Protein AF-A0A6A4DH37-F1 (afdb_monomer_lite)

pLDDT: mean 75.36, std 20.68, range [37.38, 98.0]

InterPro domains:
  IPR000742 EGF-like domain [PS00022] (50-61)
  IPR000742 EGF-like domain [PS00022] (101-112)
  IPR000742 EGF-like domain [PS01186] (50-61)
  IPR000742 EGF-like domain [PS01186] (101-112)
  IPR000742 EGF-like domain [PS50026] (30-62)
  IPR000742 EGF-like domain [PS50026] (79-113)
  IPR000742 EGF-like domain [SM00181] (33-62)
  IPR000742 EGF-like domain [SM00181] (65-113)
  IPR051216 Teneurin [PTHR11219] (34-123)

Foldseek 3Di:
DDDDDDDDDPPDPPVVVVVVVVVVPPDPPPQQDADCNLVVQFDQDSNNATDHDPQFDDRSRQFGAADWAWAPQDDDPDDPCGTDIDRLSVAFDADGRVNATDGHPQFDDRSSRDGPDDPDPPDDDDDDVVDPDPD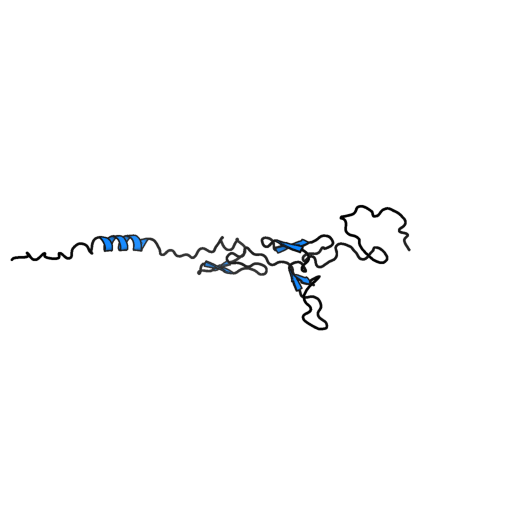DDDDDDD

Radius of gyration: 33.8 Å; chains: 1; bounding box: 116×51×61 Å

Sequence (142 aa):
MGFPSVCTSRSLYHATALWLLWSGLLQVTLGYTCPNYCSSRGLCLTQGLCTCPNGWSGPDCSIASCPLGEAWADQVIGTDDGHNLAPCSNRGVCELDTGTCTCDSGFTGAACERSAFSIICWDQVCVNPVQLNCLRLWCVSQ

Organism: NCBI:txid129364

Structure (mmCIF, N/CA/C/O backbone):
data_AF-A0A6A4DH37-F1
#
_entry.id   AF-A0A6A4DH37-F1
#
loop_
_atom_site.group_PDB
_atom_site.id
_atom_site.type_symbol
_atom_site.label_atom_id
_atom_site.label_alt_id
_atom_site.label_comp_id
_atom_site.label_asym_id
_atom_site.label_entity_id
_atom_site.label_seq_id
_atom_site.pdbx_PDB_ins_code
_atom_site.Cartn_x
_atom_site.Cartn_y
_atom_site.Cartn_z
_atom_site.occupancy
_atom_site.B_iso_or_equiv
_atom_site.auth_seq_id
_atom_site.auth_comp_id
_atom_site.auth_asym_id
_atom_site.auth_atom_id
_atom_site.pdbx_PDB_model_num
ATOM 1 N N . MET A 1 1 ? -81.184 31.561 15.967 1.00 40.84 1 MET A N 1
ATOM 2 C CA . MET A 1 1 ? -79.847 32.077 16.325 1.00 40.84 1 MET A CA 1
ATOM 3 C C . MET A 1 1 ? -79.482 31.464 17.664 1.00 40.84 1 MET A C 1
ATOM 5 O O . MET A 1 1 ? -80.126 31.785 18.649 1.00 40.84 1 MET A O 1
ATOM 9 N N . GLY A 1 2 ? -78.561 30.506 17.680 1.00 42.22 2 GLY A N 1
ATOM 10 C CA . GLY A 1 2 ? -78.176 29.785 18.891 1.00 42.22 2 GLY A CA 1
ATOM 11 C C . GLY A 1 2 ? -77.197 28.676 18.534 1.00 42.22 2 GLY A C 1
ATOM 12 O O . GLY A 1 2 ? -77.614 27.616 18.081 1.00 42.22 2 GLY A O 1
ATOM 13 N N . PHE A 1 3 ? -75.903 28.954 18.672 1.00 44.16 3 PHE A N 1
ATOM 14 C CA . PHE A 1 3 ? -74.855 27.937 18.622 1.00 44.16 3 PHE A CA 1
ATOM 15 C C . PHE A 1 3 ? -74.674 27.371 20.037 1.00 44.16 3 PHE A C 1
ATOM 17 O O . PHE A 1 3 ? -74.502 28.171 20.960 1.00 44.16 3 PHE A O 1
ATOM 24 N N . PRO A 1 4 ? -74.698 26.042 20.250 1.00 46.47 4 PRO A N 1
ATOM 25 C CA . PRO A 1 4 ? -74.289 25.475 21.521 1.00 46.47 4 PRO A CA 1
ATOM 26 C C . PRO A 1 4 ? -72.759 25.408 21.597 1.00 46.47 4 PRO A C 1
ATOM 28 O O . PRO A 1 4 ? -72.069 24.994 20.665 1.00 46.47 4 PRO A O 1
ATOM 31 N N . SER A 1 5 ? -72.249 25.835 22.743 1.00 55.72 5 SER A N 1
ATOM 32 C CA . SER A 1 5 ? -70.864 25.756 23.187 1.00 55.72 5 SER A CA 1
ATOM 33 C C . SER A 1 5 ? -70.424 24.294 23.298 1.00 55.72 5 SER A C 1
ATOM 35 O O . SER A 1 5 ? -71.022 23.528 24.053 1.00 55.72 5 SER A O 1
ATOM 37 N N . VAL A 1 6 ? -69.353 23.903 22.603 1.00 57.19 6 VAL A N 1
ATOM 38 C CA . VAL A 1 6 ? -68.712 22.596 22.816 1.00 57.19 6 VAL A CA 1
ATOM 39 C C . VAL A 1 6 ? -67.611 22.755 23.864 1.00 57.19 6 VAL A C 1
ATOM 41 O O . VAL A 1 6 ? -66.620 23.451 23.643 1.00 57.19 6 VAL A O 1
ATOM 44 N N . CYS A 1 7 ? -67.798 22.117 25.021 1.00 51.81 7 CYS A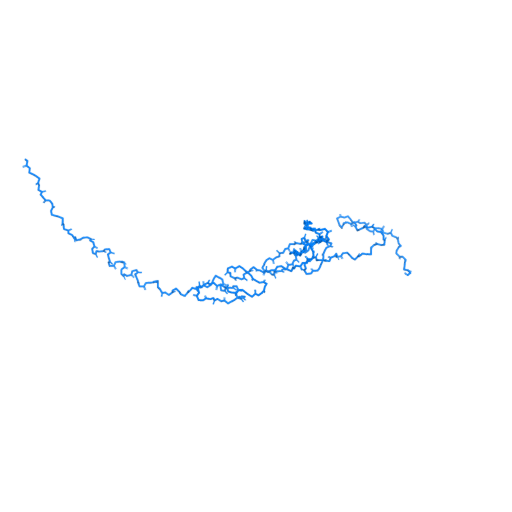 N 1
ATOM 45 C CA . CYS A 1 7 ? -66.780 21.951 26.055 1.00 51.81 7 CYS A CA 1
ATOM 46 C C . CYS A 1 7 ? -65.607 21.115 25.519 1.00 51.81 7 CYS A C 1
ATOM 48 O O . CYS A 1 7 ? -65.783 19.953 25.156 1.00 51.81 7 CYS A O 1
ATOM 50 N N . THR A 1 8 ? -64.397 21.673 25.508 1.00 55.31 8 THR A N 1
ATOM 51 C CA . THR A 1 8 ? -63.168 20.935 25.191 1.00 55.31 8 THR A CA 1
ATOM 52 C C . THR A 1 8 ? -62.686 20.162 26.422 1.00 55.31 8 THR A C 1
ATOM 54 O O . THR A 1 8 ? -62.148 20.726 27.374 1.00 55.31 8 THR A O 1
ATOM 57 N N . SER A 1 9 ? -62.880 18.840 26.424 1.00 52.38 9 SER A N 1
ATOM 58 C CA . SER A 1 9 ? -62.326 17.948 27.445 1.00 52.38 9 SER A CA 1
ATOM 59 C C . SER A 1 9 ? -60.856 17.630 27.126 1.00 52.38 9 SER A C 1
ATOM 61 O O . SER A 1 9 ? -60.507 17.070 26.089 1.00 52.38 9 SER A O 1
ATOM 63 N N . ARG A 1 10 ? -59.956 18.026 28.035 1.00 55.94 10 ARG A N 1
ATOM 64 C CA . ARG A 1 10 ? -58.491 17.850 27.965 1.00 55.94 10 ARG A CA 1
ATOM 65 C C . ARG A 1 10 ? -58.049 16.399 28.225 1.00 55.94 10 ARG A C 1
ATOM 67 O O . ARG A 1 10 ? -57.225 16.163 29.103 1.00 55.94 10 ARG A O 1
ATOM 74 N N . SER A 1 11 ? -58.595 15.415 27.512 1.00 56.47 11 SER A N 1
ATOM 75 C CA . SER A 1 11 ? -58.411 14.005 27.896 1.00 56.47 11 SER A CA 1
ATOM 76 C C . SER A 1 11 ? -57.974 13.063 26.775 1.00 56.47 11 SER A C 1
ATOM 78 O O . SER A 1 11 ? -58.399 11.913 26.750 1.00 56.47 11 SER A O 1
ATOM 80 N N . LEU A 1 12 ? -57.096 13.508 25.870 1.00 52.53 12 LEU A N 1
ATOM 81 C CA . LEU A 1 12 ? -56.407 12.600 24.934 1.00 52.53 12 LEU A CA 1
ATOM 82 C C . LEU A 1 12 ? -54.871 12.713 24.954 1.00 52.53 12 LEU A C 1
ATOM 84 O O . LEU A 1 12 ? -54.194 11.904 24.331 1.00 52.53 12 LEU A O 1
ATOM 88 N N . TYR A 1 13 ? -54.293 13.636 25.732 1.00 51.06 13 TYR A N 1
ATOM 89 C CA . TYR A 1 13 ? -52.834 13.830 25.800 1.00 51.06 13 TYR A CA 1
ATOM 90 C C . TYR A 1 13 ? -52.092 12.837 26.717 1.00 51.06 13 TYR A C 1
ATOM 92 O O . TYR A 1 13 ? -50.868 12.785 26.690 1.00 51.06 13 TYR A O 1
ATOM 100 N N . HIS A 1 14 ? -52.796 12.035 27.525 1.00 48.66 14 HIS A N 1
ATOM 101 C CA . HIS A 1 14 ? -52.161 11.112 28.483 1.00 48.66 14 HIS A CA 1
ATOM 102 C C . HIS A 1 14 ? -51.953 9.689 27.947 1.00 48.66 14 HIS A C 1
ATOM 104 O O . HIS A 1 14 ? -51.183 8.927 28.526 1.00 48.66 14 HIS A O 1
ATOM 110 N N . ALA A 1 15 ? -52.589 9.330 26.828 1.00 54.72 15 ALA A N 1
ATOM 111 C CA . ALA A 1 15 ? -52.487 7.983 26.270 1.00 54.72 15 ALA A CA 1
ATOM 112 C C . ALA A 1 15 ? -51.268 7.783 25.357 1.00 54.72 15 ALA A C 1
ATOM 114 O O . ALA A 1 15 ? -50.937 6.641 25.081 1.00 54.72 15 ALA A O 1
ATOM 115 N N . THR A 1 16 ? -50.581 8.843 24.914 1.00 56.91 16 THR A N 1
ATOM 116 C CA . THR A 1 16 ? -49.338 8.759 24.116 1.00 56.91 16 THR A CA 1
ATOM 117 C C . THR A 1 16 ? -48.074 8.904 24.970 1.00 56.91 16 THR A C 1
ATOM 119 O O . THR A 1 16 ? -47.020 8.397 24.601 1.00 56.91 16 THR A O 1
ATOM 122 N N . ALA A 1 17 ? -48.178 9.529 26.148 1.00 54.56 17 ALA A N 1
ATOM 123 C CA . ALA A 1 17 ? -47.055 9.747 27.061 1.00 54.56 17 ALA A CA 1
ATOM 124 C C . ALA A 1 17 ? -46.558 8.457 27.742 1.00 54.56 17 ALA A C 1
ATOM 126 O O . ALA A 1 17 ? -45.380 8.348 28.065 1.00 54.56 17 ALA A O 1
ATOM 127 N N . LEU A 1 18 ? -47.425 7.454 27.920 1.00 59.00 18 LEU A N 1
ATOM 128 C CA . LEU A 1 18 ? -47.056 6.167 28.528 1.00 59.00 18 LEU A CA 1
ATOM 129 C C . LEU A 1 18 ? -46.335 5.218 27.551 1.00 59.00 18 LEU A C 1
ATOM 131 O O . LEU A 1 18 ? -45.549 4.383 27.990 1.00 59.00 18 LEU A O 1
ATOM 135 N N . TRP A 1 19 ? -46.522 5.381 26.235 1.00 55.75 19 TRP A N 1
ATOM 136 C CA . TRP A 1 19 ? -45.762 4.637 25.215 1.00 55.75 19 TRP A CA 1
ATOM 137 C C . TRP A 1 19 ? -44.310 5.116 25.128 1.00 55.75 19 TRP A C 1
ATOM 139 O O . TRP A 1 19 ? -43.409 4.303 24.940 1.00 55.75 19 TRP A O 1
ATOM 149 N N . LEU A 1 20 ? -44.081 6.417 25.351 1.00 57.81 20 LEU A N 1
ATOM 150 C CA . LEU A 1 20 ? -42.744 7.018 25.394 1.00 57.81 20 LEU A CA 1
ATOM 151 C C . LEU A 1 20 ? -41.933 6.584 26.627 1.00 57.81 20 LEU A C 1
ATOM 153 O O . LEU A 1 20 ? -40.705 6.545 26.580 1.00 57.81 20 LEU A O 1
ATOM 157 N N . LEU A 1 21 ? -42.613 6.221 27.719 1.00 59.66 21 LEU A N 1
ATOM 158 C CA . LEU A 1 21 ? -41.984 5.741 28.953 1.00 59.66 21 LEU A CA 1
ATOM 159 C C . LEU A 1 21 ? -41.628 4.244 28.904 1.00 59.66 21 LEU A C 1
ATOM 161 O O . LEU A 1 21 ? -40.682 3.836 29.571 1.00 59.66 21 LEU A O 1
ATOM 165 N N . TRP A 1 22 ? -42.301 3.435 28.072 1.00 56.56 22 TRP A N 1
ATOM 166 C CA . TRP A 1 22 ? -41.880 2.051 27.794 1.00 56.56 22 TRP A CA 1
ATOM 167 C C . TRP A 1 22 ? -40.737 2.009 26.765 1.00 56.56 22 TRP A C 1
ATOM 169 O O . TRP A 1 22 ? -39.781 1.252 26.933 1.00 56.56 22 TRP A O 1
ATOM 179 N N . SER A 1 23 ? -40.756 2.871 25.739 1.00 60.34 23 SER A N 1
ATOM 180 C CA . SER A 1 23 ? -39.640 2.983 24.781 1.00 60.34 23 SER A CA 1
ATOM 181 C C . SER A 1 23 ? -38.356 3.564 25.391 1.00 60.34 23 SER A C 1
ATOM 183 O O . SER A 1 23 ? -37.284 3.410 24.813 1.00 60.34 23 SER A O 1
ATOM 185 N N . GLY A 1 24 ? -38.443 4.209 26.560 1.00 55.81 24 GLY A N 1
ATOM 186 C CA . GLY A 1 24 ? -37.303 4.802 27.269 1.00 55.81 24 GLY A CA 1
ATOM 187 C C . GLY A 1 24 ? -36.416 3.812 28.036 1.00 55.81 24 GLY A C 1
ATOM 188 O O . GLY A 1 24 ? -35.374 4.214 28.544 1.00 55.81 24 GLY A O 1
ATOM 189 N N . LEU A 1 25 ? -36.796 2.532 28.119 1.00 62.03 25 LEU A N 1
ATOM 190 C CA . LEU A 1 25 ? -36.051 1.497 28.852 1.00 62.03 25 LEU A CA 1
ATOM 191 C C . LEU A 1 25 ? -35.178 0.592 27.961 1.00 62.03 25 LEU A C 1
ATOM 193 O O . LEU A 1 25 ? -34.487 -0.268 28.500 1.00 62.03 25 LEU A O 1
ATOM 197 N N . LEU A 1 26 ? -35.169 0.767 26.627 1.00 61.34 26 LEU A N 1
ATOM 198 C CA . LEU A 1 26 ? -34.486 -0.173 25.717 1.00 61.34 26 LEU A CA 1
ATOM 199 C C . LEU A 1 26 ? -33.144 0.287 25.113 1.00 61.34 26 LEU A C 1
ATOM 201 O O . LEU A 1 26 ? -32.494 -0.532 24.477 1.00 61.34 26 LEU A O 1
ATOM 205 N N . GLN A 1 27 ? -32.648 1.517 25.275 1.00 61.44 27 GLN A N 1
ATOM 206 C CA . GLN A 1 27 ? -31.421 1.895 24.540 1.00 61.44 27 GLN A CA 1
ATOM 207 C C . GLN A 1 27 ? -30.408 2.730 25.320 1.00 61.44 27 GLN A C 1
ATOM 209 O O . GLN A 1 27 ? -30.076 3.828 24.898 1.00 61.44 27 GLN A O 1
ATOM 214 N N . VAL A 1 28 ? -29.827 2.198 26.402 1.00 56.69 28 VAL A N 1
ATOM 215 C CA . VAL A 1 28 ? -28.498 2.678 26.839 1.00 56.69 28 VAL A CA 1
ATOM 216 C C . VAL A 1 28 ? -27.615 1.530 27.337 1.00 56.69 28 VAL A C 1
ATOM 218 O O . VAL A 1 28 ? -27.146 1.507 28.468 1.00 56.69 28 VAL A O 1
ATOM 221 N N . THR A 1 29 ? -27.326 0.580 26.456 1.00 58.78 29 THR A N 1
ATOM 222 C CA . THR A 1 29 ? -26.025 -0.103 26.480 1.00 58.78 29 THR A CA 1
ATOM 223 C C . THR A 1 29 ? -25.296 0.264 25.197 1.00 58.78 29 THR A C 1
ATOM 225 O O . THR A 1 29 ? -25.073 -0.580 24.335 1.00 58.78 29 THR A O 1
ATOM 228 N N . LEU A 1 30 ? -24.961 1.545 25.022 1.00 60.41 30 LEU A N 1
ATOM 229 C CA . LEU A 1 30 ? -24.063 1.962 23.944 1.00 60.41 30 LEU A CA 1
ATOM 230 C C . LEU A 1 30 ? -22.625 1.617 24.350 1.00 60.41 30 LEU A C 1
ATOM 232 O O . LEU A 1 30 ? -21.785 2.487 24.560 1.00 60.41 30 LEU A O 1
ATOM 236 N N . GLY A 1 31 ? -22.352 0.322 24.515 1.00 61.66 31 GLY A N 1
ATOM 237 C CA . GLY A 1 31 ? -21.003 -0.172 24.308 1.00 61.66 31 GLY A CA 1
ATOM 238 C C . GLY A 1 31 ? -20.739 0.009 22.824 1.00 61.66 31 GLY A C 1
ATOM 239 O O . GLY A 1 31 ? -21.315 -0.711 22.013 1.00 61.66 31 GLY A O 1
ATOM 240 N N . TYR A 1 32 ? -19.969 1.031 22.464 1.00 76.88 32 TYR A N 1
ATOM 241 C CA . TYR A 1 32 ? -19.628 1.274 21.074 1.00 76.88 32 TYR A CA 1
ATOM 242 C C . TYR A 1 32 ? -18.869 0.053 20.544 1.00 76.88 32 TYR A C 1
ATOM 244 O O . TYR A 1 32 ? -17.753 -0.234 20.974 1.00 76.88 32 TYR A O 1
ATOM 252 N N . THR A 1 33 ? -19.493 -0.707 19.647 1.00 87.81 33 THR A N 1
ATOM 253 C CA . THR A 1 33 ? -18.840 -1.832 18.978 1.00 87.81 33 THR A CA 1
ATOM 254 C C . THR A 1 33 ? -17.977 -1.291 17.857 1.00 87.81 33 THR A C 1
ATOM 256 O O . THR A 1 33 ? -18.474 -0.554 17.004 1.00 87.81 33 THR A O 1
ATOM 259 N N . CYS A 1 34 ? -16.703 -1.669 17.830 1.00 93.00 34 CYS A N 1
ATOM 260 C CA . CYS A 1 34 ? -15.850 -1.282 16.720 1.00 93.00 34 CYS A CA 1
ATOM 261 C C . CYS A 1 34 ? -16.286 -1.957 15.415 1.00 93.00 34 CYS A C 1
ATOM 263 O O . CYS A 1 34 ? -16.665 -3.136 15.434 1.00 93.00 34 CYS A O 1
ATOM 265 N N . PRO A 1 35 ? -16.199 -1.242 14.280 1.00 93.94 35 PRO A N 1
ATOM 266 C CA . PRO A 1 35 ? -16.471 -1.821 12.971 1.00 93.94 35 PRO A CA 1
ATOM 267 C C . PRO A 1 35 ? -15.555 -3.030 12.752 1.00 93.94 35 PRO A C 1
ATOM 269 O O . PRO A 1 35 ? -14.358 -2.961 13.034 1.00 93.94 35 PRO A O 1
ATOM 272 N N . ASN A 1 36 ? -16.144 -4.159 12.344 1.00 94.38 36 ASN A N 1
ATOM 273 C CA . ASN A 1 36 ? -15.467 -5.444 12.116 1.00 94.38 36 ASN A CA 1
ATOM 274 C C . ASN A 1 36 ? -14.468 -5.859 13.213 1.00 94.38 36 ASN A C 1
ATOM 276 O O . ASN A 1 36 ? -13.484 -6.540 12.931 1.00 94.38 36 ASN A O 1
ATOM 280 N N . TYR A 1 37 ? -14.684 -5.433 14.464 1.00 94.25 37 TYR A N 1
ATOM 281 C CA . TYR A 1 37 ? -13.748 -5.665 15.569 1.00 94.25 37 TYR A CA 1
ATOM 282 C C . TYR A 1 37 ? -12.299 -5.254 15.236 1.00 94.25 37 TYR A C 1
ATOM 284 O O . TYR A 1 37 ? -11.348 -5.967 15.563 1.00 94.25 37 TYR A O 1
ATOM 292 N N . CYS A 1 38 ? -12.128 -4.119 14.548 1.00 95.25 38 CYS A N 1
ATOM 293 C CA . CYS A 1 38 ? -10.827 -3.629 14.078 1.00 95.25 38 CYS A CA 1
ATOM 294 C C . CYS A 1 38 ? -10.053 -4.665 13.249 1.00 95.25 38 CYS A C 1
ATOM 296 O O . CYS A 1 38 ? -8.824 -4.763 13.354 1.00 95.25 38 CYS A O 1
ATOM 298 N N . SER A 1 39 ? -10.789 -5.485 12.487 1.00 95.31 39 SER A N 1
ATOM 299 C CA . SER A 1 39 ? -10.286 -6.578 11.651 1.00 95.31 39 SER A CA 1
ATOM 300 C C . SER A 1 39 ? -9.366 -7.551 12.392 1.00 95.31 39 SER A C 1
ATOM 302 O O . SER A 1 39 ? -8.535 -8.208 11.774 1.00 95.31 39 SER A O 1
ATOM 304 N N . SER A 1 40 ? -9.471 -7.634 13.726 1.00 94.19 40 SER A N 1
ATOM 305 C CA . SER A 1 40 ? -8.527 -8.358 14.596 1.00 94.19 40 SER A CA 1
ATOM 306 C C . SER A 1 40 ? -7.055 -7.928 14.451 1.00 94.19 40 SER A C 1
ATOM 308 O O . SER A 1 40 ? -6.149 -8.682 14.801 1.00 94.19 40 SER A O 1
ATOM 310 N N . ARG A 1 41 ? -6.804 -6.720 13.935 1.00 93.19 41 ARG A N 1
ATOM 311 C CA . ARG A 1 41 ? -5.463 -6.145 13.734 1.00 93.19 41 ARG A CA 1
ATOM 312 C C . ARG A 1 41 ? -5.181 -4.986 14.689 1.00 93.19 41 ARG A C 1
ATOM 314 O O . ARG A 1 41 ? -4.027 -4.757 15.033 1.00 93.19 41 ARG A O 1
ATOM 321 N N . GLY A 1 42 ? -6.217 -4.255 1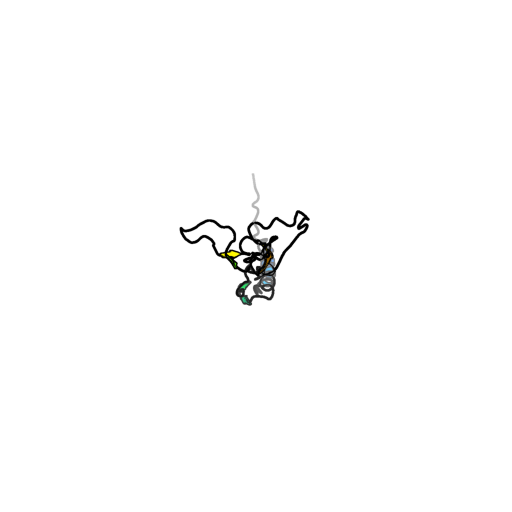5.103 1.00 94.50 42 GLY A N 1
ATOM 322 C CA . GLY A 1 42 ? -6.108 -3.072 15.960 1.00 94.50 42 GLY A CA 1
ATOM 323 C C . GLY A 1 42 ? -6.755 -3.217 17.337 1.00 94.50 42 GLY A C 1
ATOM 324 O O . GLY A 1 42 ? -7.348 -4.242 17.673 1.00 94.50 42 GLY A O 1
ATOM 325 N N . LEU A 1 43 ? -6.657 -2.149 18.130 1.00 94.88 43 LEU A N 1
ATOM 326 C CA . LEU A 1 43 ? -7.315 -2.037 19.433 1.00 94.88 43 LEU A CA 1
ATOM 327 C C . LEU A 1 43 ? -8.621 -1.251 19.305 1.00 94.88 43 LEU A C 1
ATOM 329 O O . LEU A 1 43 ? -8.638 -0.161 18.736 1.00 94.88 43 LEU A O 1
ATOM 333 N N . CYS A 1 44 ? -9.697 -1.791 19.877 1.00 94.38 44 CYS A N 1
ATOM 334 C CA . CYS A 1 44 ? -10.996 -1.128 19.925 1.00 94.38 44 CYS A CA 1
ATOM 335 C C . CYS A 1 44 ? -11.083 -0.179 21.128 1.00 94.38 44 CYS A C 1
ATOM 337 O O . CYS A 1 44 ? -10.976 -0.618 22.275 1.00 94.38 44 CYS A O 1
ATOM 339 N N . LEU A 1 45 ? -11.280 1.116 20.874 1.00 92.25 45 LEU A N 1
ATOM 340 C CA . LEU A 1 45 ? 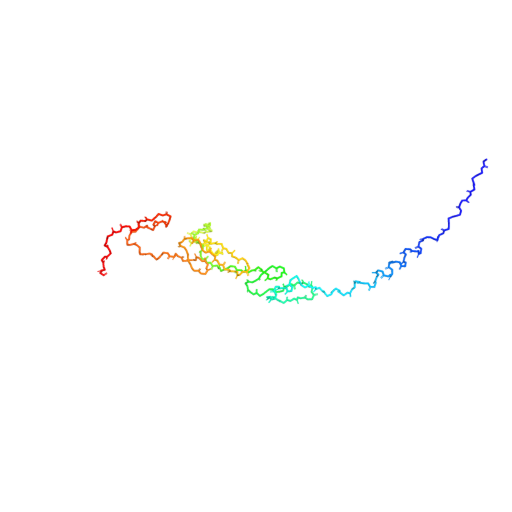-11.447 2.130 21.914 1.00 92.25 45 LEU A CA 1
ATOM 341 C C . LEU A 1 45 ? -12.903 2.217 22.388 1.00 92.25 45 LEU A C 1
ATOM 343 O O . LEU A 1 45 ? -13.841 1.853 21.682 1.00 92.25 45 LEU A O 1
ATOM 347 N N . THR A 1 46 ? -13.108 2.798 23.571 1.00 87.38 46 THR A N 1
ATOM 348 C CA . THR A 1 46 ? -14.430 2.951 24.211 1.00 87.38 46 THR A CA 1
ATOM 349 C C . THR A 1 46 ? -15.422 3.818 23.427 1.00 87.38 46 THR A C 1
ATOM 351 O O . THR A 1 46 ? -16.606 3.817 23.743 1.00 87.38 46 THR A O 1
ATOM 354 N N . GLN A 1 47 ? -14.955 4.539 22.405 1.00 88.50 47 GLN A N 1
ATOM 355 C CA . GLN A 1 47 ? -15.748 5.387 21.509 1.00 88.50 47 GLN A CA 1
ATOM 356 C C . GLN A 1 47 ? -16.151 4.674 20.201 1.00 88.50 47 GLN A C 1
ATOM 358 O O . GLN A 1 47 ? -16.752 5.298 19.333 1.00 88.50 47 GLN A O 1
ATOM 363 N N . GLY A 1 48 ? -15.800 3.392 20.025 1.00 89.69 48 GLY A N 1
ATOM 364 C CA . GLY A 1 48 ? -16.061 2.639 18.787 1.00 89.69 48 GLY A CA 1
ATOM 365 C C . GLY A 1 48 ? -15.073 2.925 17.659 1.00 89.69 48 GLY A C 1
ATOM 366 O O . GLY A 1 48 ? -15.344 2.585 16.511 1.00 89.69 48 GLY A O 1
ATOM 367 N N . LEU A 1 49 ? -13.944 3.558 17.982 1.00 93.81 49 LEU A N 1
ATOM 368 C CA . LEU A 1 49 ? -12.863 3.855 17.048 1.00 93.81 49 LEU A CA 1
ATOM 369 C C . LEU A 1 49 ? -11.745 2.816 17.178 1.00 93.81 49 LEU A C 1
ATOM 371 O O . LEU A 1 49 ? -11.404 2.403 18.289 1.00 93.81 49 LEU A O 1
ATOM 375 N N . CYS A 1 50 ? -11.152 2.434 16.051 1.00 96.25 50 CYS A N 1
ATOM 376 C CA . CYS A 1 50 ? -10.011 1.531 16.011 1.00 96.25 50 CYS A CA 1
ATOM 377 C C . CYS A 1 50 ? -8.684 2.292 16.001 1.00 96.25 50 CYS A C 1
ATOM 379 O O . CYS A 1 50 ? -8.469 3.179 15.176 1.00 96.25 50 CYS A O 1
ATOM 381 N N . THR A 1 51 ? -7.767 1.890 16.878 1.00 96.69 51 THR A N 1
ATOM 382 C CA . THR A 1 51 ? -6.354 2.270 16.789 1.00 96.69 51 THR A CA 1
ATOM 383 C C . THR A 1 51 ? -5.616 1.203 15.994 1.00 96.69 51 THR A C 1
ATOM 385 O O . THR A 1 51 ? -5.514 0.057 16.444 1.00 96.69 51 THR A O 1
ATOM 388 N N . CYS A 1 52 ? -5.104 1.573 14.821 1.00 97.38 52 CYS A N 1
ATOM 389 C CA . CYS A 1 52 ? -4.430 0.641 13.923 1.00 97.38 52 CYS A CA 1
ATOM 390 C C . CYS A 1 52 ? -2.925 0.541 14.201 1.00 97.38 52 CYS A C 1
ATOM 392 O O . CYS A 1 52 ? -2.297 1.544 14.550 1.00 97.38 52 CYS A O 1
ATOM 394 N N . PRO A 1 53 ? -2.333 -0.658 14.058 1.00 96.38 53 PRO A N 1
ATOM 395 C CA . PRO A 1 53 ? -0.887 -0.827 14.117 1.00 96.38 53 PRO A CA 1
ATOM 396 C C . PRO A 1 53 ? -0.206 -0.211 12.887 1.00 96.38 53 PRO A C 1
ATOM 398 O O . PRO A 1 53 ? -0.843 0.052 11.866 1.00 96.38 53 PRO A O 1
ATOM 401 N N . ASN A 1 54 ? 1.115 -0.029 12.967 1.00 95.75 54 ASN A N 1
ATOM 402 C CA . ASN A 1 54 ? 1.914 0.463 11.844 1.00 95.75 54 ASN A CA 1
ATOM 403 C C . ASN A 1 54 ? 1.682 -0.383 10.583 1.00 95.75 54 ASN A C 1
ATOM 405 O O . ASN A 1 54 ? 1.701 -1.613 10.639 1.00 95.75 54 ASN A O 1
ATOM 409 N N . GLY A 1 55 ? 1.485 0.293 9.451 1.00 95.00 55 GLY A N 1
ATOM 410 C CA . GLY A 1 55 ? 1.195 -0.352 8.172 1.00 95.00 55 GLY A CA 1
ATOM 411 C C . GLY A 1 55 ? -0.267 -0.762 7.977 1.00 95.00 55 GLY A C 1
ATOM 412 O O . GLY A 1 55 ? -0.562 -1.392 6.970 1.00 95.00 55 GLY A O 1
ATOM 413 N N . TRP A 1 56 ? -1.180 -0.407 8.889 1.00 97.00 56 TRP A N 1
ATOM 414 C CA . TRP A 1 56 ? -2.622 -0.639 8.753 1.00 97.00 56 TRP A CA 1
ATOM 415 C C . TRP A 1 56 ? -3.412 0.641 9.013 1.00 97.00 56 TRP A C 1
ATOM 417 O O . TRP A 1 56 ? -3.021 1.488 9.815 1.00 97.00 56 TRP A O 1
ATOM 427 N N . SER A 1 57 ? -4.538 0.785 8.327 1.00 96.38 57 SER A N 1
ATOM 428 C CA . SER A 1 57 ? -5.364 1.990 8.337 1.00 96.38 57 SER A CA 1
ATOM 429 C C . SER A 1 57 ? -6.824 1.670 7.996 1.00 96.38 57 SER A C 1
ATOM 431 O O . SER A 1 57 ? -7.196 0.512 7.796 1.00 96.38 57 SER A O 1
ATOM 433 N N . GLY A 1 58 ? -7.667 2.700 7.951 1.00 95.44 58 GLY A N 1
ATOM 434 C CA . GLY A 1 58 ? -9.109 2.561 7.759 1.00 95.44 58 GLY A CA 1
ATOM 435 C C . GLY A 1 58 ? -9.886 2.508 9.080 1.00 95.44 58 GLY A C 1
ATOM 436 O O . GLY A 1 58 ? -9.289 2.446 10.156 1.00 95.44 58 GLY A O 1
ATOM 437 N N . PRO A 1 59 ? -11.227 2.554 9.015 1.00 95.19 59 PRO A N 1
ATOM 438 C CA . PRO A 1 59 ? -12.089 2.620 10.198 1.00 95.19 59 PRO A CA 1
ATOM 439 C C . PRO A 1 59 ? -11.991 1.373 11.085 1.00 95.19 59 PRO A C 1
ATOM 441 O O . PRO A 1 59 ? -12.236 1.454 12.285 1.00 95.19 59 PRO A O 1
ATOM 444 N N . ASP A 1 60 ? -11.622 0.240 10.495 1.00 96.31 60 ASP A N 1
ATOM 445 C CA . ASP A 1 60 ? -11.490 -1.069 11.122 1.00 96.31 60 ASP A CA 1
ATOM 446 C C . ASP A 1 60 ? -10.107 -1.699 10.895 1.00 96.31 60 ASP A C 1
ATOM 448 O O . ASP A 1 60 ? -9.961 -2.910 11.037 1.00 96.31 60 ASP A O 1
ATOM 452 N N . CYS A 1 61 ? -9.089 -0.915 10.531 1.00 96.88 61 CYS A N 1
ATOM 453 C CA . CYS A 1 61 ? -7.732 -1.410 10.273 1.00 96.88 61 CYS A CA 1
ATOM 454 C C . CYS A 1 61 ? -7.629 -2.485 9.177 1.00 96.88 61 CYS A C 1
ATOM 456 O O . CYS A 1 61 ? -6.712 -3.304 9.222 1.00 96.88 61 CYS A O 1
ATOM 458 N N . SER A 1 62 ? -8.556 -2.510 8.216 1.00 96.50 62 SER A N 1
ATOM 459 C CA . SER A 1 62 ? -8.547 -3.454 7.089 1.00 96.50 62 SER A CA 1
ATOM 460 C C . SER A 1 62 ? -7.588 -3.063 5.962 1.00 96.50 62 SER A C 1
ATOM 462 O O . SER A 1 62 ? -7.189 -3.926 5.190 1.00 96.50 62 SER A O 1
ATOM 464 N N . ILE A 1 63 ? -7.173 -1.794 5.890 1.00 96.88 63 ILE A N 1
ATOM 465 C CA . ILE A 1 63 ? -6.391 -1.254 4.773 1.00 96.88 63 ILE A CA 1
ATOM 466 C C . ILE A 1 63 ? -4.901 -1.302 5.113 1.00 96.88 63 ILE A C 1
ATOM 468 O O . ILE A 1 63 ? -4.400 -0.483 5.890 1.00 96.88 63 ILE A O 1
ATOM 472 N N . ALA A 1 64 ? -4.185 -2.243 4.517 1.00 96.81 64 ALA A N 1
ATOM 473 C CA . ALA A 1 64 ? -2.739 -2.363 4.583 1.00 96.81 64 ALA A CA 1
ATOM 474 C C . ALA A 1 64 ? -2.034 -1.253 3.789 1.00 96.81 64 ALA A C 1
ATOM 476 O O . ALA A 1 64 ? -2.479 -0.824 2.724 1.00 96.81 64 ALA A O 1
ATOM 477 N N . SER A 1 65 ? -0.884 -0.820 4.292 1.00 96.69 65 SER A N 1
ATOM 478 C CA . SER A 1 65 ? 0.042 0.049 3.571 1.00 96.69 65 SER A CA 1
ATOM 479 C C . SER A 1 65 ? 0.916 -0.776 2.636 1.00 96.69 65 SER A C 1
ATOM 481 O O . SER A 1 65 ? 1.458 -1.810 3.024 1.00 96.69 65 SER A O 1
ATOM 483 N N . CYS A 1 66 ? 1.084 -0.288 1.416 1.00 97.25 66 CYS A N 1
ATOM 484 C CA . CYS A 1 66 ? 1.948 -0.902 0.418 1.00 97.25 66 CYS A CA 1
ATOM 485 C C . CYS A 1 66 ? 3.419 -0.576 0.705 1.00 97.25 66 CYS A C 1
ATOM 487 O O . CYS A 1 66 ? 3.715 0.520 1.196 1.00 97.25 66 CYS A O 1
ATOM 489 N N . PRO A 1 67 ? 4.359 -1.464 0.351 1.00 97.06 67 PRO A N 1
ATOM 490 C CA . PRO A 1 67 ? 5.772 -1.148 0.400 1.00 97.06 67 PRO A CA 1
ATOM 491 C C . PRO A 1 67 ? 6.081 -0.013 -0.580 1.00 97.06 67 PRO A C 1
ATOM 493 O O . PRO A 1 67 ? 5.524 0.074 -1.680 1.00 97.06 67 PRO A O 1
ATOM 496 N N . LEU A 1 68 ? 6.966 0.871 -0.135 1.00 96.12 68 LEU A N 1
ATOM 497 C CA . LEU A 1 68 ? 7.422 2.024 -0.893 1.00 96.12 68 LEU A CA 1
ATOM 498 C C . LEU A 1 68 ? 8.795 1.726 -1.489 1.00 96.12 68 LEU A C 1
ATOM 500 O O . LEU A 1 68 ? 9.639 1.112 -0.834 1.00 96.12 68 LEU A O 1
ATOM 504 N N . GLY A 1 69 ? 9.012 2.196 -2.708 1.00 94.31 69 GLY A N 1
ATOM 505 C CA . GLY A 1 69 ? 10.308 2.189 -3.373 1.00 94.31 69 GLY A CA 1
ATOM 506 C C . GLY A 1 69 ? 10.442 3.412 -4.269 1.00 94.31 69 GLY A C 1
ATOM 507 O O . GLY A 1 69 ? 9.455 4.110 -4.508 1.00 94.31 69 GLY A O 1
ATOM 508 N N . GLU A 1 70 ? 11.653 3.665 -4.760 1.00 92.19 70 GLU A N 1
ATOM 509 C CA . GLU A 1 70 ? 11.905 4.724 -5.743 1.00 92.19 70 GLU A CA 1
ATOM 510 C C . GLU A 1 70 ? 10.975 4.537 -6.943 1.00 92.19 70 GLU A C 1
ATOM 512 O O . GLU A 1 70 ? 10.883 3.434 -7.497 1.00 92.19 70 GLU A O 1
ATOM 517 N N . ALA A 1 71 ? 10.231 5.578 -7.309 1.00 91.44 71 ALA A N 1
ATOM 518 C CA . ALA A 1 71 ? 9.341 5.523 -8.454 1.00 91.44 71 ALA A CA 1
ATOM 519 C C . ALA A 1 71 ? 10.149 5.353 -9.744 1.00 91.44 71 ALA A C 1
ATOM 521 O O . ALA A 1 71 ? 11.117 6.062 -9.983 1.00 91.44 71 ALA A O 1
ATOM 522 N N . TRP A 1 72 ? 9.708 4.463 -10.635 1.00 89.19 72 TRP A N 1
ATOM 523 C CA . TRP A 1 72 ? 10.311 4.360 -11.973 1.00 89.19 72 TRP A CA 1
ATOM 524 C C . TRP A 1 72 ? 9.975 5.553 -12.871 1.00 89.19 72 TRP A C 1
ATOM 526 O O . TRP A 1 72 ? 10.652 5.796 -13.869 1.00 89.19 72 TRP A O 1
ATOM 536 N N . ALA A 1 73 ? 8.866 6.226 -12.574 1.00 81.00 73 ALA A N 1
ATOM 537 C CA . ALA A 1 73 ? 8.405 7.415 -13.262 1.00 81.00 73 ALA A CA 1
ATOM 538 C C . ALA A 1 73 ? 7.551 8.253 -12.307 1.00 81.00 73 ALA A C 1
ATOM 540 O O . ALA A 1 73 ? 6.602 7.747 -11.695 1.00 81.00 73 ALA A O 1
ATOM 541 N N . ASP A 1 74 ? 7.879 9.532 -12.217 1.00 82.31 74 ASP A N 1
ATOM 542 C CA . ASP A 1 74 ? 7.185 10.529 -11.417 1.00 82.31 74 ASP A CA 1
ATOM 543 C C . ASP A 1 74 ? 7.500 11.943 -11.926 1.00 82.31 74 ASP A C 1
ATOM 545 O O . ASP A 1 74 ? 8.238 12.148 -12.894 1.00 82.31 74 ASP A O 1
ATOM 549 N N . GLN A 1 75 ? 6.844 12.930 -11.322 1.00 79.31 75 GLN A N 1
ATOM 550 C CA . GLN A 1 75 ? 7.034 14.323 -11.686 1.00 79.31 75 GLN A CA 1
ATOM 551 C C . GLN A 1 75 ? 8.275 14.876 -10.986 1.00 79.31 75 GLN A C 1
ATOM 553 O O . GLN A 1 75 ? 8.371 14.843 -9.763 1.00 79.31 75 GLN A O 1
ATOM 558 N N . VAL A 1 76 ? 9.174 15.465 -11.774 1.00 73.81 76 VAL A N 1
ATOM 559 C CA . VAL A 1 76 ? 10.376 16.138 -11.277 1.00 73.81 76 VAL A CA 1
ATOM 560 C C . VAL A 1 76 ? 9.971 17.305 -10.370 1.00 73.81 76 VAL A C 1
ATOM 562 O O . VAL A 1 76 ? 9.371 18.281 -10.828 1.00 73.81 76 VAL A O 1
ATOM 565 N N . ILE A 1 77 ? 10.284 17.195 -9.079 1.00 77.75 77 ILE A N 1
ATOM 566 C CA . ILE A 1 77 ? 10.018 18.226 -8.060 1.00 77.75 77 ILE A CA 1
ATOM 567 C C . ILE A 1 77 ? 11.241 19.113 -7.775 1.00 77.75 77 ILE A C 1
ATOM 569 O O . ILE A 1 77 ? 11.108 20.130 -7.094 1.00 77.75 77 ILE A O 1
ATOM 573 N N . GLY A 1 78 ? 12.416 18.783 -8.327 1.00 76.44 78 GLY A N 1
ATOM 574 C CA . GLY A 1 78 ? 13.660 19.529 -8.121 1.00 76.44 78 GLY A CA 1
ATOM 575 C C . GLY A 1 78 ? 14.712 19.284 -9.204 1.00 76.44 78 GLY A C 1
ATOM 576 O O . GLY A 1 78 ? 14.530 18.463 -10.094 1.00 76.44 78 GLY A O 1
ATOM 577 N N . THR A 1 79 ? 15.824 20.018 -9.152 1.00 73.81 79 THR A N 1
ATOM 578 C CA . THR A 1 79 ? 16.887 19.950 -10.174 1.00 73.81 79 THR A CA 1
ATOM 579 C C . THR A 1 79 ? 17.760 18.698 -10.092 1.00 73.81 79 THR A C 1
ATOM 581 O O . THR A 1 79 ? 18.427 18.390 -11.073 1.00 73.81 79 THR A O 1
ATOM 584 N N . ASP A 1 80 ? 17.719 17.972 -8.970 1.00 69.75 80 ASP A N 1
ATOM 585 C CA . ASP A 1 80 ? 18.578 16.810 -8.686 1.00 69.75 80 ASP A CA 1
ATOM 586 C C . ASP A 1 80 ? 17.829 15.665 -7.974 1.00 69.75 80 ASP A C 1
ATOM 588 O O . ASP A 1 80 ? 18.450 14.728 -7.478 1.00 69.75 80 ASP A O 1
ATOM 592 N N . ASP A 1 81 ? 16.496 15.744 -7.914 1.00 65.12 81 ASP A N 1
ATOM 593 C CA . ASP A 1 81 ? 15.632 14.734 -7.300 1.00 65.12 81 ASP A CA 1
ATOM 594 C C . ASP A 1 81 ? 14.640 14.236 -8.350 1.00 65.12 81 ASP A C 1
ATOM 596 O O . ASP A 1 81 ? 13.659 14.905 -8.694 1.00 65.12 81 ASP A O 1
ATOM 600 N N . GLY A 1 82 ? 15.015 13.121 -8.973 1.00 64.50 82 GLY A N 1
ATOM 601 C CA . GLY A 1 82 ? 14.328 12.578 -10.137 1.00 64.50 82 GLY A CA 1
ATOM 602 C C . GLY A 1 82 ? 13.274 11.534 -9.805 1.00 64.50 82 GLY A C 1
ATOM 603 O O . GLY A 1 82 ? 12.498 11.240 -10.706 1.00 64.50 82 GLY A O 1
ATOM 604 N N . HIS A 1 83 ? 13.272 10.991 -8.578 1.00 80.56 83 HIS A N 1
ATOM 605 C CA . HIS A 1 83 ? 12.416 9.881 -8.163 1.00 80.56 83 HIS A CA 1
ATOM 606 C C . HIS A 1 83 ? 11.945 10.041 -6.716 1.00 80.56 83 HIS A C 1
ATOM 608 O O . HIS A 1 83 ? 12.731 10.039 -5.779 1.00 80.56 83 HIS A O 1
ATOM 614 N N . ASN A 1 84 ? 10.634 10.158 -6.536 1.00 87.88 84 ASN A N 1
ATOM 615 C CA . ASN A 1 84 ? 9.980 10.113 -5.239 1.00 87.88 84 ASN A CA 1
ATOM 616 C C . ASN A 1 84 ? 9.689 8.669 -4.823 1.00 87.88 84 ASN A C 1
ATOM 618 O O . ASN A 1 84 ? 9.431 7.797 -5.655 1.00 87.88 84 ASN A O 1
ATOM 622 N N . LEU A 1 85 ? 9.598 8.433 -3.513 1.00 91.81 85 LEU A N 1
ATOM 623 C CA . LEU A 1 85 ? 9.078 7.172 -2.995 1.00 91.81 85 LEU A CA 1
ATOM 624 C C . LEU A 1 85 ? 7.601 7.006 -3.363 1.00 91.81 85 LEU A C 1
ATOM 626 O O . LEU A 1 85 ? 6.765 7.855 -3.042 1.00 91.81 85 LEU A O 1
ATOM 630 N N . ALA A 1 86 ? 7.271 5.873 -3.976 1.00 94.31 86 ALA A N 1
ATOM 631 C CA . ALA A 1 86 ? 5.918 5.542 -4.389 1.00 94.31 86 ALA A CA 1
ATOM 632 C C . ALA A 1 86 ? 5.517 4.112 -3.984 1.00 94.31 86 ALA A C 1
ATOM 634 O O . ALA A 1 86 ? 6.360 3.206 -3.979 1.00 94.31 86 ALA A O 1
ATOM 635 N N . PRO A 1 87 ? 4.223 3.875 -3.681 1.00 95.62 87 PRO A N 1
ATOM 636 C CA . PRO A 1 87 ? 3.665 2.534 -3.536 1.00 95.62 87 PRO A CA 1
ATOM 637 C C . PRO A 1 87 ? 3.957 1.686 -4.767 1.00 95.62 87 PRO A C 1
ATOM 639 O O . PRO A 1 87 ? 3.672 2.097 -5.894 1.00 95.62 87 PRO A O 1
ATOM 642 N N . CYS A 1 88 ? 4.532 0.506 -4.546 1.00 97.06 88 CYS A N 1
ATOM 643 C CA . CYS A 1 88 ? 4.924 -0.393 -5.629 1.00 97.06 88 CYS A CA 1
ATOM 644 C C . CYS A 1 88 ? 5.774 0.292 -6.720 1.00 97.06 88 CYS A C 1
ATOM 646 O O . CYS A 1 88 ? 5.664 -0.078 -7.889 1.00 97.06 88 CYS A O 1
ATOM 648 N N . SER A 1 89 ? 6.574 1.313 -6.367 1.00 95.94 89 SER A N 1
ATOM 649 C CA . SER A 1 89 ? 7.450 2.060 -7.285 1.00 95.94 89 SER A CA 1
ATOM 650 C C . SER A 1 89 ? 6.740 2.603 -8.540 1.00 95.94 89 SER A C 1
ATOM 652 O O . SER A 1 89 ? 7.369 2.785 -9.585 1.00 95.94 89 SER A O 1
ATOM 654 N N . ASN A 1 90 ? 5.422 2.847 -8.476 1.00 94.69 90 ASN A N 1
ATOM 655 C CA . ASN A 1 90 ? 4.570 3.152 -9.641 1.00 94.69 90 ASN A CA 1
ATOM 656 C C . ASN A 1 90 ? 4.657 2.100 -10.768 1.00 94.69 90 ASN A C 1
ATOM 658 O O . ASN A 1 90 ? 4.473 2.411 -11.948 1.00 94.69 90 ASN A O 1
ATOM 662 N N . ARG A 1 91 ? 4.969 0.850 -10.413 1.00 94.50 91 ARG A N 1
ATOM 663 C CA . ARG A 1 91 ? 5.227 -0.255 -11.342 1.00 94.50 91 ARG A CA 1
ATOM 664 C C . ARG A 1 91 ? 4.644 -1.584 -10.871 1.00 94.50 91 ARG A C 1
ATOM 666 O O . ARG A 1 91 ? 5.234 -2.662 -10.975 1.00 94.50 91 ARG A O 1
ATOM 673 N N . GLY A 1 92 ? 3.455 -1.487 -10.317 1.00 95.12 92 GLY A N 1
ATOM 674 C CA . GLY A 1 92 ? 2.667 -2.624 -9.912 1.00 95.12 92 GLY A CA 1
ATOM 675 C C . GLY A 1 92 ? 1.352 -2.171 -9.316 1.00 95.12 92 GLY A C 1
ATOM 676 O O . GLY A 1 92 ? 1.109 -0.980 -9.105 1.00 95.12 92 GLY A O 1
ATOM 677 N N . VAL A 1 93 ? 0.510 -3.150 -9.022 1.00 96.94 93 VAL A N 1
ATOM 678 C CA . VAL A 1 93 ? -0.764 -2.944 -8.340 1.00 96.94 93 VAL A CA 1
ATOM 679 C C . VAL A 1 93 ? -0.611 -3.385 -6.894 1.00 96.94 93 VAL A C 1
ATOM 681 O O . VAL A 1 93 ? -0.135 -4.489 -6.625 1.00 96.94 93 VAL A O 1
ATOM 684 N N . CYS A 1 94 ? -1.015 -2.523 -5.964 1.00 97.12 94 CYS A N 1
ATOM 685 C CA . CYS A 1 94 ? -1.033 -2.862 -4.551 1.00 97.12 94 CYS A CA 1
ATOM 686 C C . CYS A 1 94 ? -2.364 -3.489 -4.140 1.00 97.12 94 CYS A C 1
ATOM 688 O O . CYS A 1 94 ? -3.424 -2.898 -4.347 1.00 97.12 94 CYS A O 1
ATOM 690 N N . GLU A 1 95 ? -2.286 -4.643 -3.488 1.00 97.00 95 GLU A N 1
ATOM 691 C CA . GLU A 1 95 ? -3.417 -5.292 -2.837 1.00 97.00 95 GLU A CA 1
ATOM 692 C C . GLU A 1 95 ? -3.587 -4.740 -1.413 1.00 97.00 95 GLU A C 1
ATOM 694 O O . GLU A 1 95 ? -2.775 -5.031 -0.530 1.00 97.00 95 GLU A O 1
ATOM 699 N N . LEU A 1 96 ? -4.637 -3.951 -1.170 1.00 95.19 96 LEU A N 1
ATOM 700 C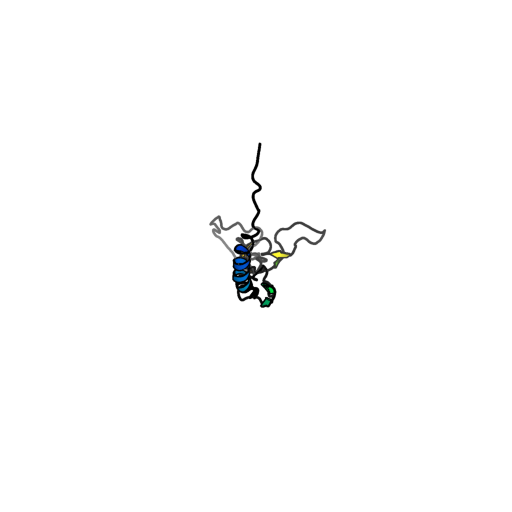 CA . LEU A 1 96 ? -4.826 -3.237 0.101 1.00 95.19 96 LEU A CA 1
ATOM 701 C C . LEU A 1 96 ? -5.208 -4.148 1.274 1.00 95.19 96 LEU A C 1
ATOM 703 O O . LEU A 1 96 ? -5.038 -3.746 2.416 1.00 95.19 96 LEU A O 1
ATOM 707 N N . ASP A 1 97 ? -5.651 -5.379 1.035 1.00 93.62 97 ASP A N 1
ATOM 708 C CA . ASP A 1 97 ? -5.972 -6.313 2.124 1.00 93.62 97 ASP A CA 1
ATOM 709 C C . ASP A 1 97 ? -4.720 -6.966 2.734 1.00 93.62 97 ASP A C 1
ATOM 711 O O . ASP A 1 97 ? -4.729 -7.434 3.879 1.00 93.62 97 ASP A O 1
ATOM 715 N N . THR A 1 98 ? -3.631 -7.027 1.960 1.00 94.94 98 THR A N 1
ATOM 716 C CA . THR A 1 98 ? -2.379 -7.700 2.347 1.00 94.94 98 THR A CA 1
ATOM 717 C C . THR A 1 98 ? -1.180 -6.761 2.401 1.00 94.94 98 THR A C 1
ATOM 719 O O . THR A 1 98 ? -0.199 -7.079 3.069 1.00 94.94 98 THR A O 1
ATOM 722 N N . GLY A 1 99 ? -1.247 -5.624 1.707 1.00 95.75 99 GLY A N 1
ATOM 723 C CA . GLY A 1 99 ? -0.135 -4.696 1.533 1.00 95.75 99 GLY A CA 1
ATOM 724 C C . GLY A 1 99 ? 0.924 -5.234 0.575 1.00 95.75 99 GLY A C 1
ATOM 725 O O . GLY A 1 99 ? 2.081 -4.849 0.679 1.00 95.75 99 GLY A O 1
ATOM 726 N N . THR A 1 100 ? 0.568 -6.155 -0.325 1.00 97.12 100 THR A N 1
ATOM 727 C CA . THR A 1 100 ? 1.522 -6.788 -1.249 1.00 97.12 100 THR A CA 1
ATOM 728 C C . THR A 1 100 ? 1.407 -6.183 -2.643 1.00 97.12 100 THR A C 1
ATOM 730 O O . THR A 1 100 ? 0.304 -5.969 -3.145 1.00 97.12 100 THR A O 1
ATOM 733 N N . CYS A 1 101 ? 2.548 -5.938 -3.286 1.00 98.00 101 CYS A N 1
ATOM 734 C CA . CYS A 1 101 ? 2.601 -5.476 -4.667 1.00 98.00 101 CYS A CA 1
ATOM 735 C C . CYS A 1 101 ? 2.634 -6.652 -5.645 1.00 98.00 101 CYS A C 1
ATOM 737 O O . CYS A 1 101 ? 3.478 -7.543 -5.542 1.00 98.00 101 CYS A O 1
ATOM 739 N N . THR A 1 102 ? 1.755 -6.612 -6.641 1.00 97.38 102 THR A N 1
ATOM 740 C CA . THR A 1 102 ? 1.879 -7.424 -7.854 1.00 97.38 102 THR A CA 1
ATOM 741 C C . THR A 1 102 ? 2.578 -6.582 -8.910 1.00 97.38 102 THR A C 1
ATOM 743 O O . THR A 1 102 ? 2.016 -5.596 -9.381 1.00 97.38 102 THR A O 1
ATOM 746 N N . CYS A 1 103 ? 3.814 -6.942 -9.250 1.00 95.25 103 CYS A N 1
ATOM 747 C CA . CYS A 1 103 ? 4.636 -6.147 -10.157 1.00 95.25 103 CYS A CA 1
ATOM 748 C C . CYS A 1 103 ? 4.246 -6.316 -11.620 1.00 95.25 103 CYS A C 1
ATOM 750 O O . CYS A 1 103 ? 3.895 -7.413 -12.065 1.00 95.25 103 CYS A O 1
ATOM 752 N N . ASP A 1 104 ? 4.386 -5.229 -12.375 1.00 93.56 104 ASP A N 1
ATOM 753 C CA . ASP A 1 104 ? 4.270 -5.267 -13.826 1.00 93.56 104 ASP A CA 1
ATOM 754 C C . ASP A 1 104 ? 5.386 -6.130 -14.439 1.00 93.56 104 ASP A C 1
ATOM 756 O O . ASP A 1 104 ? 6.454 -6.345 -13.854 1.00 93.56 104 ASP A O 1
ATOM 760 N N . SER A 1 105 ? 5.162 -6.612 -15.664 1.00 86.19 105 SER A N 1
ATOM 761 C CA . SER A 1 105 ? 6.150 -7.417 -16.388 1.00 86.19 105 SER A CA 1
ATOM 762 C C . SER A 1 105 ? 7.509 -6.715 -16.461 1.00 86.19 105 SER A C 1
ATOM 764 O O . SER A 1 105 ? 7.609 -5.574 -16.908 1.00 86.19 105 SER A O 1
ATOM 766 N N . GLY A 1 106 ? 8.570 -7.438 -16.097 1.00 82.00 106 GLY A N 1
ATOM 767 C CA . GLY A 1 106 ? 9.937 -6.915 -16.102 1.00 82.00 106 GLY A CA 1
ATOM 768 C C . GLY A 1 106 ? 10.364 -6.237 -14.801 1.00 82.00 106 GLY A C 1
ATOM 769 O O . GLY A 1 106 ? 11.496 -5.759 -14.740 1.00 82.00 106 GLY A O 1
ATOM 770 N N . PHE A 1 107 ? 9.530 -6.259 -13.757 1.00 89.12 107 PHE A N 1
ATOM 771 C CA . PHE A 1 107 ? 9.830 -5.685 -12.445 1.00 89.12 107 PHE A CA 1
ATOM 772 C C . PHE A 1 107 ? 9.668 -6.707 -11.321 1.00 89.12 107 PHE A C 1
ATOM 774 O O . PHE A 1 107 ? 8.916 -7.676 -11.421 1.00 89.12 107 PHE A O 1
ATOM 781 N N . THR A 1 108 ? 10.446 -6.529 -10.261 1.00 92.44 108 THR A N 1
ATOM 782 C CA . THR A 1 108 ? 10.496 -7.417 -9.098 1.00 92.44 108 THR A CA 1
ATOM 783 C C . THR A 1 108 ? 10.942 -6.639 -7.860 1.00 92.44 108 THR A C 1
ATOM 785 O O . THR A 1 108 ? 11.323 -5.476 -7.952 1.00 92.44 108 THR A O 1
ATOM 788 N N . GLY A 1 109 ? 10.938 -7.283 -6.696 1.00 93.94 109 GLY A N 1
ATOM 789 C CA . GLY A 1 109 ? 11.132 -6.618 -5.407 1.00 93.94 109 GLY A CA 1
ATOM 790 C C . GLY A 1 109 ? 9.829 -6.513 -4.629 1.00 93.94 109 GLY A C 1
ATOM 791 O O . GLY A 1 109 ? 8.766 -6.858 -5.143 1.00 93.94 109 GLY A O 1
ATOM 792 N N . ALA A 1 110 ? 9.922 -6.095 -3.368 1.00 95.94 110 ALA A N 1
ATOM 793 C CA . ALA A 1 110 ? 8.744 -5.985 -2.508 1.00 95.94 110 ALA A CA 1
ATOM 794 C C . ALA A 1 110 ? 7.841 -4.827 -2.957 1.00 95.94 110 ALA A C 1
ATOM 796 O O . ALA A 1 110 ? 6.622 -4.963 -2.932 1.00 95.94 110 ALA A O 1
ATOM 797 N N . ALA A 1 111 ? 8.447 -3.732 -3.416 1.00 97.19 111 ALA A N 1
ATOM 798 C CA . ALA A 1 111 ? 7.797 -2.562 -3.984 1.00 97.19 111 ALA A CA 1
ATOM 799 C C . ALA A 1 111 ? 7.988 -2.482 -5.506 1.00 97.19 111 ALA A C 1
ATOM 801 O O . ALA A 1 111 ? 7.825 -1.413 -6.065 1.00 97.19 111 ALA A O 1
ATOM 802 N N . CYS A 1 112 ? 8.340 -3.568 -6.201 1.00 96.06 112 CYS A N 1
ATOM 803 C CA . CYS A 1 112 ? 8.631 -3.529 -7.644 1.00 96.06 112 CYS A CA 1
ATOM 804 C C . CYS A 1 112 ? 9.776 -2.569 -8.022 1.00 96.06 112 CYS A C 1
ATOM 806 O O . CYS A 1 112 ? 9.848 -2.075 -9.146 1.00 96.06 112 CYS A O 1
ATOM 808 N N . GLU A 1 113 ? 10.687 -2.326 -7.082 1.00 93.06 113 GLU A N 1
ATOM 809 C CA . GLU A 1 113 ? 11.772 -1.348 -7.162 1.00 93.06 113 GLU A CA 1
ATOM 810 C C . GLU A 1 113 ? 12.981 -1.831 -7.977 1.00 93.06 113 GLU A C 1
ATOM 812 O O . GLU A 1 113 ? 13.921 -1.079 -8.222 1.00 93.06 113 GLU A O 1
ATOM 817 N N . ARG A 1 114 ? 12.986 -3.099 -8.402 1.00 90.31 114 ARG A N 1
ATOM 818 C CA . ARG A 1 114 ? 14.087 -3.704 -9.162 1.00 90.31 114 ARG A CA 1
ATOM 819 C C . ARG A 1 114 ? 13.618 -4.148 -10.535 1.00 90.31 114 ARG A C 1
ATOM 821 O O . ARG A 1 114 ? 12.511 -4.658 -10.693 1.00 90.31 114 ARG A O 1
ATOM 828 N N . SER A 1 115 ? 14.496 -4.045 -11.527 1.00 85.12 115 SER A N 1
ATOM 829 C CA . SER A 1 115 ? 14.274 -4.716 -12.803 1.00 85.12 115 SER A CA 1
ATOM 830 C C . SER A 1 115 ? 14.369 -6.233 -12.601 1.00 85.12 115 SER A C 1
ATOM 832 O O . SER A 1 115 ? 15.325 -6.748 -12.021 1.00 85.12 115 SER A O 1
ATOM 834 N N . ALA A 1 116 ? 13.369 -6.973 -13.078 1.00 76.6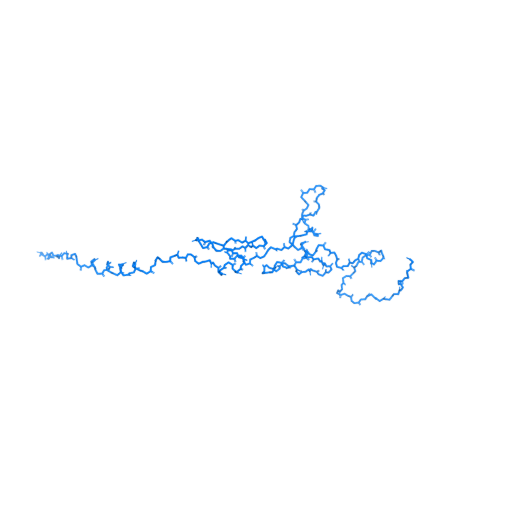9 116 ALA A N 1
ATOM 835 C CA . ALA A 1 116 ? 13.390 -8.437 -13.090 1.00 76.69 116 ALA A CA 1
ATOM 836 C C . ALA A 1 116 ? 14.380 -8.988 -14.129 1.00 76.69 116 ALA A C 1
ATOM 838 O O . ALA A 1 116 ? 14.818 -10.133 -14.026 1.00 76.69 116 ALA A O 1
ATOM 839 N N . PHE A 1 117 ? 14.760 -8.165 -15.111 1.00 63.88 117 PHE A N 1
ATOM 840 C CA . PHE A 1 117 ? 15.864 -8.442 -16.018 1.00 63.88 117 PHE A CA 1
ATOM 841 C C . PHE A 1 117 ? 17.144 -7.827 -15.453 1.00 63.88 117 PHE A C 1
ATOM 843 O O . PHE A 1 117 ? 17.237 -6.615 -15.243 1.00 63.88 117 PHE A O 1
ATOM 850 N N . SER A 1 118 ? 18.130 -8.684 -15.188 1.00 52.91 118 SER A N 1
ATOM 851 C CA . SER A 1 118 ? 19.499 -8.248 -14.930 1.00 52.91 118 SER A CA 1
ATOM 852 C C . SER A 1 118 ? 20.060 -7.610 -16.201 1.00 52.91 118 SER A C 1
ATOM 854 O O . SER A 1 118 ? 19.769 -8.070 -17.305 1.00 52.91 118 SER A O 1
ATOM 856 N N . ILE A 1 119 ? 20.867 -6.567 -16.033 1.00 52.25 119 ILE A N 1
ATOM 857 C CA . ILE A 1 119 ? 21.586 -5.782 -17.051 1.00 52.25 119 ILE A CA 1
ATOM 858 C C . ILE A 1 119 ? 22.657 -6.638 -17.772 1.00 52.25 119 ILE A C 1
ATOM 860 O O . ILE A 1 119 ? 23.826 -6.291 -17.871 1.00 52.25 119 ILE A O 1
ATOM 864 N N . ILE A 1 120 ? 22.288 -7.808 -18.288 1.00 48.84 120 ILE A N 1
ATOM 865 C CA . ILE A 1 120 ? 23.174 -8.660 -19.086 1.00 48.84 120 ILE A CA 1
ATOM 866 C C . ILE A 1 120 ? 22.390 -9.319 -20.222 1.00 48.84 120 ILE A C 1
ATOM 868 O O . ILE A 1 120 ? 22.191 -10.526 -20.280 1.00 48.84 120 ILE A O 1
ATOM 872 N N . CYS A 1 121 ? 21.977 -8.496 -21.181 1.00 47.78 121 CYS A N 1
ATOM 873 C CA . CYS A 1 121 ? 22.276 -8.810 -22.574 1.00 47.78 121 CYS A CA 1
ATOM 874 C C . CYS A 1 121 ? 23.385 -7.835 -22.967 1.00 47.78 121 CYS A C 1
ATOM 876 O O . CYS A 1 121 ? 23.236 -6.631 -22.764 1.00 47.78 121 CYS A O 1
ATOM 878 N N . TRP A 1 122 ? 24.535 -8.364 -23.381 1.00 49.25 122 TRP A N 1
ATOM 879 C CA . TRP A 1 122 ? 25.725 -7.570 -23.670 1.00 49.25 122 TRP A CA 1
ATOM 880 C C . TRP A 1 122 ? 25.402 -6.571 -24.791 1.00 49.25 122 TRP A C 1
ATOM 882 O O . TRP A 1 122 ? 25.161 -6.969 -25.924 1.00 49.25 122 TRP A O 1
ATOM 892 N N . ASP A 1 123 ? 25.368 -5.300 -24.403 1.00 50.59 123 ASP A N 1
ATOM 893 C CA . ASP A 1 123 ? 25.124 -4.096 -25.197 1.00 50.59 123 ASP A CA 1
ATOM 894 C C . ASP A 1 123 ? 23.738 -3.955 -25.876 1.00 50.59 123 ASP A C 1
ATOM 896 O O . ASP A 1 123 ? 23.459 -4.463 -26.956 1.00 50.59 123 ASP A O 1
ATOM 900 N N . GLN A 1 124 ? 22.908 -3.155 -25.195 1.00 53.62 124 GLN A N 1
ATOM 901 C CA . GLN A 1 124 ? 21.683 -2.453 -25.602 1.00 53.62 124 GLN A CA 1
ATOM 902 C C . GLN A 1 124 ? 20.436 -3.265 -26.021 1.00 53.62 124 GLN A C 1
ATOM 904 O O . GLN A 1 124 ? 20.263 -3.674 -27.164 1.00 53.62 124 GLN A O 1
ATOM 909 N N . VAL A 1 125 ? 19.456 -3.227 -25.104 1.00 52.66 125 VAL A N 1
ATOM 910 C CA . VAL A 1 125 ? 17.995 -3.392 -25.277 1.00 52.66 125 VAL A CA 1
ATOM 911 C C . VAL A 1 125 ? 17.424 -4.789 -24.989 1.00 52.66 125 VAL A C 1
ATOM 913 O O . VAL A 1 125 ? 17.600 -5.747 -25.733 1.00 52.66 125 VAL A O 1
ATOM 916 N N . CYS A 1 126 ? 16.621 -4.864 -23.920 1.00 46.47 126 CYS A N 1
ATOM 917 C CA . CYS A 1 126 ? 15.685 -5.962 -23.675 1.00 46.47 126 CYS A CA 1
ATOM 918 C C . CYS A 1 126 ? 14.410 -5.735 -24.501 1.00 46.47 126 CYS A C 1
ATOM 920 O O . CYS A 1 126 ? 13.718 -4.733 -24.314 1.00 46.47 126 CYS A O 1
ATOM 922 N N . VAL A 1 127 ? 14.082 -6.672 -25.392 1.00 49.84 127 VAL A N 1
ATOM 923 C CA . VAL A 1 127 ? 12.818 -6.680 -26.142 1.00 49.84 127 VAL A CA 1
ATOM 924 C C . VAL A 1 127 ? 11.802 -7.563 -25.397 1.00 49.84 127 VAL A C 1
ATOM 926 O O . VAL A 1 127 ? 12.097 -8.693 -25.023 1.00 49.84 127 VAL A O 1
ATOM 929 N N . ASN A 1 128 ? 10.627 -6.987 -25.141 1.00 45.41 128 ASN A N 1
ATOM 930 C CA . ASN A 1 128 ? 9.445 -7.507 -24.434 1.00 45.41 128 ASN A CA 1
ATOM 931 C C . ASN A 1 128 ? 9.065 -8.982 -24.766 1.00 45.41 128 ASN A C 1
ATOM 933 O O . ASN A 1 128 ? 9.056 -9.339 -25.946 1.00 45.41 128 ASN A O 1
ATOM 937 N N . PRO A 1 129 ? 8.638 -9.824 -23.790 1.00 49.47 129 PRO A N 1
ATOM 938 C CA . PRO A 1 129 ? 8.252 -11.218 -24.038 1.00 49.47 129 PRO A CA 1
ATOM 939 C C . PRO A 1 129 ? 6.895 -11.430 -24.736 1.00 49.47 129 PRO A C 1
ATOM 941 O O . PRO A 1 129 ? 6.438 -12.568 -24.814 1.00 49.47 129 PRO A O 1
ATOM 944 N N . VAL A 1 130 ? 6.249 -10.411 -25.312 1.00 49.25 130 VAL A N 1
ATOM 945 C CA . VAL A 1 130 ? 5.147 -10.674 -26.261 1.00 49.25 130 VAL A CA 1
ATOM 946 C C . VAL A 1 130 ? 5.666 -11.246 -27.598 1.00 49.25 130 VAL A C 1
ATOM 948 O O . VAL A 1 130 ? 4.859 -11.720 -28.395 1.00 49.25 130 VAL A O 1
ATOM 951 N N . GLN A 1 131 ? 6.986 -11.305 -27.854 1.00 42.16 131 GLN A N 1
ATOM 952 C CA . GLN A 1 131 ? 7.519 -11.975 -29.052 1.00 42.16 131 GLN A CA 1
ATOM 953 C C . GLN A 1 131 ? 8.616 -13.015 -28.763 1.00 42.16 131 GLN A C 1
ATOM 955 O O . GLN A 1 131 ? 9.711 -12.739 -28.282 1.00 42.16 131 GLN A O 1
ATOM 960 N N . LEU A 1 132 ? 8.250 -14.261 -29.064 1.00 49.06 132 LEU A N 1
ATOM 961 C CA . LEU A 1 132 ? 9.038 -15.488 -29.024 1.00 49.06 132 LEU A CA 1
ATOM 962 C C . LEU A 1 132 ? 10.178 -15.476 -30.056 1.00 49.06 132 LEU A C 1
ATOM 964 O O . LEU A 1 132 ? 9.979 -15.990 -31.156 1.00 49.06 132 LEU A O 1
ATOM 968 N N . ASN A 1 133 ? 11.370 -14.952 -29.738 1.00 42.84 133 ASN A N 1
ATOM 969 C CA . ASN A 1 133 ? 12.557 -15.157 -30.591 1.00 42.84 133 ASN A CA 1
ATOM 970 C C . ASN A 1 133 ? 13.890 -14.628 -30.011 1.00 42.84 133 ASN A C 1
ATOM 972 O O . ASN A 1 133 ? 14.553 -13.798 -30.621 1.00 42.84 133 ASN A O 1
ATOM 976 N N . CYS A 1 134 ? 14.396 -15.238 -28.931 1.00 49.50 134 CYS A N 1
ATOM 977 C CA . CYS A 1 134 ? 15.855 -15.353 -28.743 1.00 49.50 134 CYS A CA 1
ATOM 978 C C . CYS A 1 134 ? 16.372 -16.557 -29.543 1.00 49.50 134 CYS A C 1
ATOM 980 O O . CYS A 1 134 ? 16.769 -17.589 -28.998 1.00 49.50 134 CYS A O 1
ATOM 982 N N . LEU A 1 135 ? 16.302 -16.462 -30.871 1.00 47.31 135 LEU A N 1
ATOM 983 C CA . LEU A 1 135 ? 16.854 -17.481 -31.752 1.00 47.31 135 LEU A CA 1
ATOM 984 C C . LEU A 1 135 ? 18.337 -17.192 -31.984 1.00 47.31 135 LEU A C 1
ATOM 986 O O . LEU A 1 135 ? 18.700 -16.417 -32.855 1.00 47.31 135 LEU A O 1
ATOM 990 N N . ARG A 1 136 ? 19.152 -17.944 -31.231 1.00 48.25 136 ARG A N 1
ATOM 991 C CA . ARG A 1 136 ? 20.392 -18.579 -31.700 1.00 48.25 136 ARG A CA 1
ATOM 992 C C . ARG A 1 136 ? 21.508 -17.632 -32.169 1.00 48.25 136 ARG A C 1
ATOM 994 O O . ARG A 1 136 ? 21.481 -17.171 -33.299 1.00 48.25 136 ARG A O 1
ATOM 1001 N N . LEU A 1 137 ? 22.585 -17.559 -31.375 1.00 43.03 137 LEU A N 1
ATOM 1002 C CA . LEU A 1 137 ? 23.920 -18.122 -31.682 1.00 43.03 137 LEU A CA 1
ATOM 1003 C C . LEU A 1 137 ? 25.040 -17.329 -30.963 1.00 43.03 137 LEU A C 1
ATOM 1005 O O . LEU A 1 137 ? 25.287 -16.176 -31.282 1.00 43.03 137 LEU A O 1
ATOM 1009 N N . TRP A 1 138 ? 25.747 -18.023 -30.056 1.00 37.38 138 TRP A N 1
ATOM 1010 C CA . TRP A 1 138 ? 27.038 -17.682 -29.418 1.00 37.38 138 TRP A CA 1
ATOM 1011 C C . TRP A 1 138 ? 27.049 -16.642 -28.278 1.00 37.38 138 TRP A C 1
ATOM 1013 O O . TRP A 1 138 ? 27.351 -15.473 -28.480 1.00 37.38 138 TRP A O 1
ATOM 1023 N N . CYS A 1 139 ? 26.883 -17.113 -27.036 1.00 39.12 139 CYS A N 1
ATOM 1024 C CA . CYS A 1 139 ? 27.546 -16.501 -25.878 1.00 39.12 139 CYS A CA 1
ATOM 1025 C C . CYS A 1 139 ? 28.855 -17.263 -25.640 1.00 39.12 139 CYS A C 1
ATOM 1027 O O . CYS A 1 139 ? 28.814 -18.457 -25.341 1.00 39.12 139 CYS A O 1
ATOM 1029 N N . VAL A 1 140 ? 30.002 -16.602 -25.796 1.00 44.75 140 VAL A N 1
ATOM 1030 C CA . VAL A 1 140 ? 31.312 -17.165 -25.436 1.00 44.75 140 VAL A CA 1
ATOM 1031 C C . VAL A 1 140 ? 31.836 -16.387 -24.236 1.00 44.75 140 VAL A C 1
ATOM 1033 O O . VAL A 1 140 ? 31.881 -15.161 -24.265 1.00 44.75 140 VAL A O 1
ATOM 1036 N N . SER A 1 141 ? 32.182 -17.112 -23.176 1.00 43.97 141 SER A N 1
ATOM 1037 C CA . SER A 1 141 ? 32.782 -16.593 -21.948 1.00 43.97 141 SER A CA 1
ATOM 1038 C C . SER A 1 141 ? 34.250 -16.227 -22.164 1.00 43.97 141 SER A C 1
ATOM 1040 O O . SER A 1 141 ? 35.018 -17.084 -22.612 1.00 43.97 141 SER A O 1
ATOM 1042 N N . GLN A 1 142 ? 34.643 -15.020 -21.762 1.00 43.34 142 GLN A N 1
ATOM 1043 C CA . GLN A 1 142 ? 35.966 -14.762 -21.190 1.00 43.34 142 GLN A CA 1
ATOM 1044 C C . GLN A 1 142 ? 35.782 -14.108 -19.827 1.00 43.34 142 GLN A C 1
ATOM 1046 O O . GLN A 1 142 ? 34.916 -13.210 -19.738 1.00 43.34 142 GLN A O 1
#

Secondary structure (DSSP, 8-state):
--PPP------STTTTHHHHHHHTTS------PPGGGGGGTSEEPTTS-EEPPTTEESTTS-EEPPPEEE-SS----SSS----EEEGGGSEEEETTTTEEEEPTTEESSSS-EESS-S-SSSS----TTS-----------